Protein AF-A0A416JGV2-F1 (afdb_monomer)

Structure (mmCIF, N/CA/C/O backbone):
data_AF-A0A416JGV2-F1
#
_entry.id   AF-A0A416JGV2-F1
#
loop_
_atom_site.group_PDB
_atom_site.id
_atom_site.type_symbol
_atom_site.label_atom_id
_atom_site.label_alt_id
_atom_site.label_comp_id
_atom_site.label_asym_id
_atom_site.label_entity_id
_atom_site.label_seq_id
_atom_site.pdbx_PDB_ins_code
_atom_site.Cartn_x
_atom_site.Cartn_y
_atom_site.Cartn_z
_atom_site.occupancy
_atom_site.B_iso_or_equiv
_atom_site.auth_seq_id
_atom_site.auth_comp_id
_atom_site.auth_asym_id
_atom_site.auth_atom_id
_atom_site.pdbx_PDB_model_num
ATOM 1 N N . MET A 1 1 ? 29.038 27.651 60.040 1.00 35.31 1 MET A N 1
ATOM 2 C CA . MET A 1 1 ? 30.047 27.215 59.039 1.00 35.31 1 MET A CA 1
ATOM 3 C C . MET A 1 1 ? 29.760 25.744 58.723 1.00 35.31 1 MET A C 1
ATOM 5 O O . MET A 1 1 ? 29.481 25.027 59.668 1.00 35.31 1 MET A O 1
ATOM 9 N N . LYS A 1 2 ? 29.521 25.320 57.464 1.00 33.56 2 LYS A N 1
ATOM 10 C CA . LYS A 1 2 ? 30.526 24.796 56.487 1.00 33.56 2 LYS A CA 1
ATOM 11 C C . LYS A 1 2 ? 31.545 23.842 57.149 1.00 33.56 2 LYS A C 1
ATOM 13 O O . LYS A 1 2 ? 32.122 24.261 58.139 1.00 33.56 2 LYS A O 1
ATOM 18 N N . LYS A 1 3 ? 31.928 22.657 56.654 1.00 37.16 3 LYS A N 1
ATOM 19 C CA . LYS A 1 3 ? 31.609 21.757 55.504 1.00 37.16 3 LYS A CA 1
ATOM 20 C C . LYS A 1 3 ? 32.194 20.369 55.922 1.00 37.16 3 LYS A C 1
ATOM 22 O O . LYS 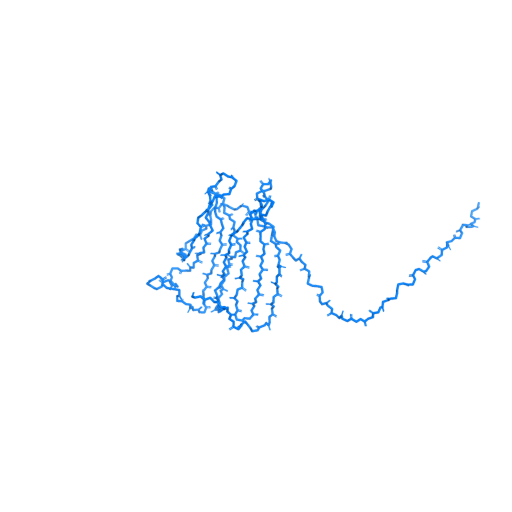A 1 3 ? 33.085 20.373 56.762 1.00 37.16 3 LYS A O 1
ATOM 27 N N . HIS A 1 4 ? 31.834 19.171 55.449 1.00 38.72 4 HIS A N 1
ATOM 28 C CA . HIS A 1 4 ? 31.020 18.642 54.335 1.00 38.72 4 HIS A CA 1
ATOM 29 C C . HIS A 1 4 ? 30.365 17.301 54.782 1.00 38.72 4 HIS A C 1
ATOM 31 O O . HIS A 1 4 ? 30.670 16.820 55.870 1.00 38.72 4 HIS A O 1
ATOM 37 N N . LEU A 1 5 ? 29.569 16.646 53.921 1.00 35.53 5 LEU A N 1
ATOM 38 C CA . LEU A 1 5 ? 29.352 15.186 53.950 1.00 35.53 5 LEU A CA 1
ATOM 39 C C . LEU A 1 5 ? 29.991 14.575 52.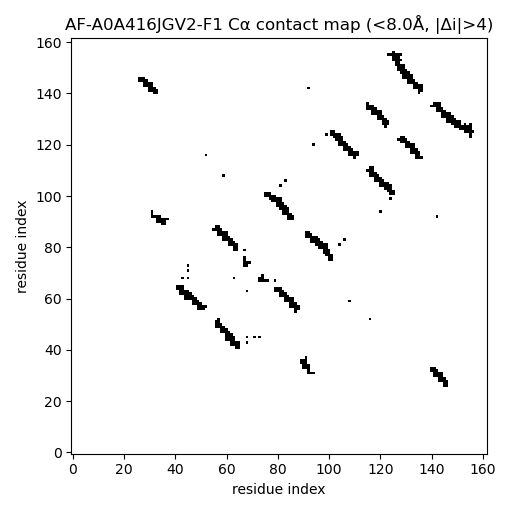688 1.00 35.53 5 LEU A C 1
ATOM 41 O O . LEU A 1 5 ? 29.921 15.194 51.622 1.00 35.53 5 LEU A O 1
ATOM 45 N N . MET A 1 6 ? 30.675 13.431 52.816 1.00 35.53 6 MET A N 1
ATOM 46 C CA . MET A 1 6 ? 31.436 12.824 51.715 1.00 35.53 6 MET A CA 1
ATOM 47 C C . MET A 1 6 ? 30.531 12.214 50.644 1.00 35.53 6 MET A C 1
ATOM 49 O O . MET A 1 6 ? 29.588 11.489 50.947 1.00 35.53 6 MET A O 1
ATOM 53 N N . ILE A 1 7 ? 30.889 12.461 49.384 1.00 41.84 7 ILE A N 1
ATOM 54 C CA . ILE A 1 7 ? 30.366 11.739 48.225 1.00 41.84 7 ILE A CA 1
ATOM 55 C C . ILE A 1 7 ? 31.034 10.360 48.199 1.00 41.84 7 ILE A C 1
ATOM 57 O O . ILE A 1 7 ? 32.260 10.274 48.132 1.00 41.84 7 ILE A O 1
ATOM 61 N N . VAL A 1 8 ? 30.237 9.293 48.224 1.00 41.09 8 VAL A N 1
ATOM 62 C CA . VAL A 1 8 ? 30.706 7.939 47.905 1.00 41.09 8 VAL A CA 1
ATOM 63 C C . VAL A 1 8 ? 30.550 7.739 46.400 1.00 41.09 8 VAL A C 1
ATOM 65 O O . VAL A 1 8 ? 29.432 7.673 45.895 1.00 41.09 8 VAL A O 1
ATOM 68 N N . LEU A 1 9 ? 31.672 7.664 45.680 1.00 35.50 9 LEU A N 1
ATOM 69 C CA . LEU A 1 9 ? 31.685 7.225 44.284 1.00 35.50 9 LEU A CA 1
ATOM 70 C C . LEU A 1 9 ? 31.340 5.731 44.238 1.00 35.50 9 LEU A C 1
ATOM 72 O O . LEU A 1 9 ? 32.137 4.906 44.684 1.00 35.50 9 LEU A O 1
ATOM 76 N N . LEU A 1 10 ? 30.194 5.378 43.656 1.00 35.56 10 LEU A N 1
ATOM 77 C CA . LEU A 1 10 ? 29.917 3.999 43.261 1.00 35.56 10 LEU A CA 1
ATOM 78 C C . LEU A 1 10 ? 30.403 3.798 41.820 1.00 35.56 10 LEU A C 1
ATOM 80 O O . LEU A 1 10 ? 29.700 4.103 40.859 1.00 35.56 10 LEU A O 1
ATOM 84 N N . ALA A 1 11 ? 31.638 3.324 41.669 1.00 41.84 11 ALA A N 1
ATOM 85 C CA . ALA A 1 11 ? 32.193 2.975 40.366 1.00 41.84 11 ALA A CA 1
ATOM 86 C C . ALA A 1 11 ? 31.621 1.626 39.895 1.00 41.84 11 ALA A C 1
ATOM 88 O O . ALA A 1 11 ? 32.220 0.574 40.110 1.00 41.84 11 ALA A O 1
ATOM 89 N N . ALA A 1 12 ? 30.451 1.657 39.253 1.00 44.69 12 ALA A N 1
ATOM 90 C CA . ALA A 1 12 ? 29.948 0.521 38.492 1.00 44.69 12 ALA A CA 1
ATOM 91 C C . ALA A 1 12 ? 30.764 0.398 37.194 1.00 44.69 12 ALA A C 1
ATOM 93 O O . ALA A 1 12 ? 30.549 1.132 36.231 1.00 44.69 12 ALA A O 1
ATOM 94 N N . SER A 1 13 ? 31.741 -0.508 37.186 1.00 45.69 13 SER A N 1
ATOM 95 C CA . SER A 1 13 ? 32.574 -0.799 36.019 1.00 45.69 13 SER A CA 1
ATOM 96 C C . SER A 1 13 ? 31.767 -1.539 34.949 1.00 45.69 13 SER A C 1
ATOM 98 O O . SER A 1 13 ? 31.757 -2.771 34.915 1.00 45.69 13 SER A O 1
ATOM 100 N N . LEU A 1 14 ? 31.088 -0.794 34.075 1.00 41.00 14 LEU A N 1
ATOM 101 C CA . LEU A 1 14 ? 30.461 -1.362 32.887 1.00 41.00 14 LEU A CA 1
ATOM 102 C C . LEU A 1 14 ? 31.552 -1.711 31.866 1.00 41.00 14 LEU A C 1
ATOM 104 O O . LEU A 1 14 ? 32.174 -0.834 31.265 1.00 41.00 14 LEU A O 1
ATOM 108 N N . VAL A 1 15 ? 31.813 -3.008 31.705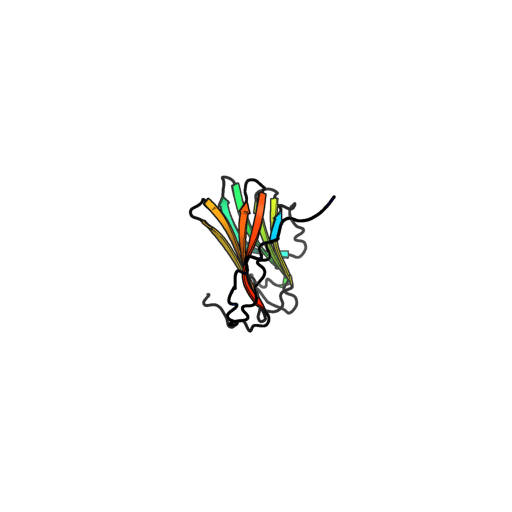 1.00 43.16 15 VAL A N 1
ATOM 109 C CA . VAL A 1 15 ? 32.779 -3.522 30.730 1.00 43.16 15 VAL A CA 1
ATOM 110 C C . VAL A 1 15 ? 32.164 -3.412 29.336 1.00 43.16 15 VAL A C 1
ATOM 112 O O . VAL A 1 15 ? 31.422 -4.289 28.905 1.00 43.16 15 VAL A O 1
ATOM 115 N N . PHE A 1 16 ? 32.490 -2.336 28.621 1.00 37.03 16 PHE A N 1
ATOM 116 C CA . PHE A 1 16 ? 32.225 -2.233 27.189 1.00 37.03 16 PHE A CA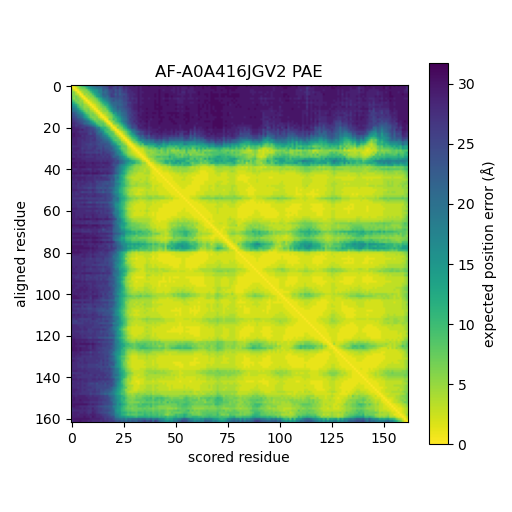 1
ATOM 117 C C . PHE A 1 16 ? 33.138 -3.204 26.433 1.00 37.03 16 PHE A C 1
ATOM 119 O O . PHE A 1 16 ? 34.279 -2.879 26.100 1.00 37.03 16 PHE A O 1
ATOM 126 N N . THR A 1 17 ? 32.642 -4.407 26.145 1.00 42.06 17 THR A N 1
ATOM 127 C CA . THR A 1 17 ? 33.252 -5.264 25.126 1.00 42.06 17 THR A CA 1
ATOM 128 C C . THR A 1 17 ? 32.908 -4.703 23.755 1.00 42.06 17 THR A C 1
ATOM 130 O O . THR A 1 17 ? 31.757 -4.748 23.327 1.00 42.06 17 THR A O 1
ATOM 133 N N . ILE A 1 18 ? 33.915 -4.162 23.074 1.00 51.31 18 ILE A N 1
ATOM 134 C CA . ILE A 1 18 ? 33.781 -3.617 21.724 1.00 51.31 18 ILE A CA 1
ATOM 135 C C . ILE A 1 18 ? 33.670 -4.784 20.736 1.00 51.31 18 ILE A C 1
ATOM 137 O O . ILE A 1 18 ? 34.670 -5.442 20.455 1.00 51.31 18 ILE A O 1
ATOM 141 N N . SER A 1 19 ? 32.477 -5.060 20.210 1.00 44.66 19 SER A N 1
ATOM 142 C CA . SER A 1 19 ? 32.321 -5.949 19.055 1.00 44.66 19 SER A CA 1
ATOM 143 C C . SER A 1 19 ? 31.004 -5.681 18.333 1.00 44.66 19 SER A C 1
ATOM 145 O O . SER A 1 19 ? 29.937 -5.839 18.917 1.00 44.66 19 SER A O 1
ATOM 147 N N . GLY A 1 20 ? 31.099 -5.286 17.062 1.00 32.59 20 GLY A N 1
ATOM 148 C CA . GLY A 1 20 ? 29.955 -4.976 16.207 1.00 32.59 20 GLY A CA 1
ATOM 149 C C . GLY A 1 20 ? 29.525 -3.510 16.261 1.00 32.59 20 GLY A C 1
ATOM 150 O O . GLY A 1 20 ? 28.745 -3.108 17.117 1.00 32.59 20 GLY A O 1
ATOM 151 N N . CYS A 1 21 ? 29.944 -2.727 15.262 1.00 37.12 21 CYS A N 1
ATOM 152 C CA . CYS A 1 21 ? 29.121 -1.609 14.805 1.00 37.12 21 CYS A CA 1
ATOM 153 C C . CYS A 1 21 ? 27.872 -2.192 14.137 1.00 37.12 21 CYS A C 1
ATOM 155 O O . CYS A 1 21 ? 27.832 -2.333 12.917 1.00 37.12 21 CYS A O 1
ATOM 157 N N . GLN A 1 22 ? 26.856 -2.537 14.927 1.00 42.34 22 GLN A N 1
ATOM 158 C CA . GLN A 1 22 ? 25.504 -2.500 14.393 1.00 42.34 22 GLN A CA 1
ATOM 159 C C . GLN A 1 22 ? 25.139 -1.026 14.261 1.00 42.34 22 GLN A C 1
ATOM 161 O O . GLN A 1 22 ? 25.150 -0.274 15.237 1.00 42.34 22 GLN A O 1
ATOM 166 N N . LYS A 1 23 ? 24.893 -0.612 13.019 1.00 40.91 23 LYS A N 1
ATOM 167 C CA . LYS A 1 23 ? 24.217 0.642 12.713 1.00 40.91 23 LYS A CA 1
ATOM 168 C C . LYS A 1 23 ? 22.885 0.556 13.465 1.00 40.91 23 LYS A C 1
ATOM 170 O O . LYS A 1 23 ? 22.105 -0.349 13.184 1.00 40.91 23 LYS A O 1
ATOM 175 N N . GLN A 1 24 ? 22.670 1.401 14.474 1.00 37.84 24 GLN A N 1
ATOM 176 C CA . GLN A 1 24 ? 21.318 1.582 14.992 1.00 37.84 24 GLN A CA 1
ATOM 177 C C . GLN A 1 24 ? 20.554 2.256 13.861 1.00 37.84 24 GLN A C 1
ATOM 179 O O . GLN A 1 24 ? 20.752 3.440 13.595 1.00 37.84 24 GLN A O 1
ATOM 184 N N . GLU A 1 25 ? 19.777 1.461 13.137 1.00 45.53 25 GLU A N 1
ATOM 185 C CA . GLU A 1 25 ? 18.714 1.979 12.295 1.00 45.53 25 GLU A CA 1
ATOM 186 C C . GLU A 1 25 ? 17.725 2.628 13.260 1.00 45.53 25 GLU A C 1
ATOM 188 O O . GLU A 1 25 ? 17.159 1.973 14.137 1.00 45.53 25 GLU A O 1
ATOM 193 N N . THR A 1 26 ? 17.660 3.958 13.203 1.00 42.31 26 THR A N 1
ATOM 194 C CA . THR A 1 26 ? 16.641 4.714 13.918 1.00 42.31 26 THR A CA 1
ATOM 195 C C . THR A 1 26 ? 15.310 4.283 13.333 1.00 42.31 26 THR A C 1
ATOM 197 O O . THR A 1 26 ? 15.095 4.435 12.134 1.00 42.31 26 THR A O 1
ATOM 200 N N . GLU A 1 27 ? 14.447 3.731 14.174 1.00 54.00 27 GLU A N 1
ATOM 201 C CA . GLU A 1 27 ? 13.077 3.373 13.828 1.00 54.00 27 GLU A CA 1
ATOM 202 C C . GLU A 1 27 ? 12.296 4.683 13.602 1.00 54.00 27 GLU A C 1
ATOM 204 O O . GLU A 1 27 ? 11.752 5.282 14.533 1.00 54.00 27 GLU A O 1
ATOM 209 N N . GLU A 1 28 ? 12.364 5.213 12.376 1.00 58.50 28 GLU A N 1
ATOM 210 C CA . GLU A 1 28 ? 11.642 6.420 11.981 1.00 58.50 28 GLU A CA 1
ATOM 211 C C . GLU A 1 28 ? 10.157 6.079 11.868 1.00 58.50 28 GLU A C 1
ATOM 213 O O . GLU A 1 28 ? 9.726 5.370 10.961 1.00 58.50 28 GLU A O 1
ATOM 218 N N . THR A 1 29 ? 9.382 6.572 12.832 1.00 69.44 29 THR A N 1
ATOM 219 C CA . THR A 1 29 ? 7.929 6.407 12.865 1.00 69.44 29 THR A CA 1
ATOM 220 C C . THR A 1 29 ? 7.256 7.551 12.112 1.00 69.44 29 THR A C 1
ATOM 222 O O . THR A 1 29 ? 7.497 8.726 12.398 1.00 69.44 29 THR A O 1
ATOM 225 N N . VAL A 1 30 ? 6.411 7.209 11.138 1.00 82.50 30 VAL A N 1
ATOM 226 C CA . VAL A 1 30 ? 5.718 8.169 10.262 1.00 82.50 30 VAL A CA 1
ATOM 227 C C . VAL A 1 30 ? 4.219 8.108 10.534 1.00 82.50 30 VAL A C 1
ATOM 229 O O . VAL A 1 30 ? 3.588 7.086 10.288 1.00 82.50 30 VAL A O 1
ATOM 232 N N . GLY A 1 31 ? 3.640 9.199 11.033 1.00 82.50 31 GLY A N 1
ATOM 233 C CA . GLY A 1 31 ? 2.189 9.325 11.184 1.00 82.50 31 GLY A CA 1
ATOM 234 C C . GLY A 1 31 ? 1.542 9.839 9.899 1.00 82.50 31 GLY A C 1
ATOM 235 O O . GLY A 1 31 ? 1.884 10.933 9.452 1.00 82.50 31 GLY A O 1
ATOM 236 N N . ILE A 1 32 ? 0.597 9.085 9.336 1.00 89.69 32 ILE A N 1
ATOM 237 C CA . ILE A 1 32 ? -0.262 9.513 8.223 1.00 89.69 32 ILE A CA 1
ATOM 238 C C . ILE A 1 32 ? -1.643 9.831 8.793 1.00 89.69 32 ILE A C 1
ATOM 240 O O . ILE A 1 32 ? -2.272 8.988 9.436 1.00 89.69 32 ILE A O 1
ATOM 244 N N . MET A 1 33 ? -2.113 11.052 8.559 1.00 86.44 33 MET A N 1
ATOM 245 C CA . MET A 1 33 ? -3.454 11.490 8.947 1.00 86.44 33 MET A CA 1
ATOM 246 C C . MET A 1 33 ? -4.432 11.339 7.781 1.00 86.44 33 MET A C 1
ATOM 248 O O . MET A 1 33 ? -4.016 11.265 6.628 1.00 86.44 33 MET A O 1
ATOM 252 N N . ALA A 1 34 ? -5.729 11.327 8.089 1.00 87.81 34 ALA A N 1
ATOM 253 C CA . ALA A 1 34 ? -6.763 11.459 7.073 1.00 87.81 34 ALA A CA 1
ATOM 254 C C . ALA A 1 34 ? -6.671 12.833 6.388 1.00 87.81 34 ALA A C 1
ATOM 256 O O . ALA A 1 34 ? -6.774 13.874 7.044 1.00 87.81 34 ALA A O 1
ATOM 257 N N . GLU A 1 35 ? -6.539 12.829 5.069 1.00 85.75 35 GLU A N 1
ATOM 258 C CA . GLU A 1 35 ? -6.656 14.004 4.214 1.00 85.75 35 GLU A CA 1
ATOM 259 C C . GLU A 1 35 ? -7.968 13.963 3.422 1.00 85.75 35 GLU A C 1
ATOM 261 O O . GLU A 1 35 ? -8.595 12.916 3.244 1.00 85.75 35 GLU A O 1
ATOM 266 N N . THR A 1 36 ? -8.417 15.125 2.944 1.00 78.12 36 THR A N 1
ATOM 267 C CA . THR A 1 36 ? -9.555 15.175 2.017 1.00 78.12 36 THR A CA 1
ATOM 268 C C . THR A 1 36 ? -9.104 14.654 0.656 1.00 78.12 36 THR A C 1
ATOM 270 O O . THR A 1 36 ? -8.024 15.016 0.204 1.00 78.12 36 THR A O 1
ATOM 273 N N . LYS A 1 37 ? -9.942 13.835 0.008 1.00 75.69 37 LYS A N 1
ATOM 274 C CA . LYS A 1 37 ? -9.683 13.166 -1.280 1.00 75.69 37 LYS A CA 1
ATOM 275 C C . LYS A 1 37 ? -8.726 13.908 -2.234 1.00 75.69 37 LYS A C 1
ATOM 277 O O . LYS A 1 37 ? -9.031 15.008 -2.696 1.00 75.69 37 LYS A O 1
ATOM 282 N N . GLU A 1 38 ? -7.640 13.218 -2.580 1.00 78.31 38 GLU A N 1
ATOM 283 C CA . GLU A 1 38 ? -6.532 13.723 -3.395 1.00 78.31 38 GLU A CA 1
ATOM 284 C C . GLU A 1 38 ? -6.898 14.173 -4.818 1.00 78.31 38 GLU A C 1
ATOM 286 O O . GLU A 1 38 ? -7.876 13.707 -5.420 1.00 78.31 38 GLU A O 1
ATOM 291 N N . ASN A 1 39 ? -6.062 15.051 -5.387 1.00 83.38 39 ASN A N 1
ATOM 292 C CA . ASN A 1 39 ? -6.186 15.474 -6.781 1.00 83.38 39 ASN A CA 1
ATOM 293 C C . ASN A 1 39 ? -5.503 14.483 -7.735 1.00 83.38 39 ASN A C 1
ATOM 295 O O . ASN A 1 39 ? -4.314 14.576 -8.023 1.00 83.38 39 ASN A O 1
ATOM 299 N N . LEU A 1 40 ? -6.304 13.583 -8.297 1.00 91.38 40 LEU A N 1
ATOM 300 C CA . LEU A 1 40 ? -5.874 12.527 -9.217 1.00 91.38 40 LEU A CA 1
ATOM 301 C C . LEU A 1 40 ? -5.868 12.970 -10.702 1.00 91.38 40 LEU A C 1
ATOM 303 O O . LEU A 1 40 ? -6.088 12.158 -11.599 1.00 91.38 40 LEU A O 1
ATOM 307 N N . GLU A 1 41 ? -5.670 14.260 -10.995 1.00 91.75 41 GLU A N 1
ATOM 308 C CA . GLU A 1 41 ? -5.614 14.768 -12.376 1.00 91.75 41 GLU A CA 1
ATOM 309 C C . GLU A 1 41 ? -4.396 14.196 -13.133 1.00 91.75 41 GLU A C 1
ATOM 311 O O . GLU A 1 41 ? -3.252 14.381 -12.724 1.00 91.75 41 GLU A O 1
ATOM 316 N N . GLY A 1 42 ? -4.641 13.498 -14.249 1.00 92.00 42 GLY A N 1
ATOM 317 C CA . GLY A 1 42 ? -3.604 12.801 -15.026 1.00 92.00 42 GLY A CA 1
ATOM 318 C C . GLY A 1 42 ? -3.208 11.419 -14.485 1.00 92.00 42 GLY A C 1
ATOM 319 O O . GLY A 1 42 ? -2.282 10.802 -15.017 1.00 92.00 42 GLY A O 1
ATOM 320 N N . MET A 1 43 ? -3.910 10.919 -13.462 1.00 94.62 43 MET A N 1
ATOM 321 C CA . MET A 1 43 ? -3.720 9.590 -12.878 1.00 94.62 43 MET A CA 1
ATOM 322 C C . MET A 1 43 ? -4.829 8.615 -13.293 1.00 94.62 43 MET A C 1
ATOM 324 O O . MET A 1 43 ? -6.016 8.932 -13.238 1.00 94.62 43 MET A O 1
ATOM 328 N N . ALA A 1 44 ? -4.443 7.381 -13.608 1.00 94.75 44 ALA A N 1
ATOM 329 C CA . ALA A 1 44 ? -5.332 6.246 -13.805 1.00 94.75 44 ALA A CA 1
ATOM 330 C C . ALA A 1 44 ? -5.204 5.241 -12.651 1.00 94.75 44 ALA A C 1
ATOM 332 O O . ALA A 1 44 ? -4.110 4.978 -12.147 1.00 94.75 44 ALA A O 1
ATOM 333 N N . LEU A 1 45 ? -6.329 4.644 -12.246 1.00 95.44 45 LEU A N 1
ATOM 334 C CA . LEU A 1 45 ? -6.334 3.546 -11.281 1.00 95.44 45 LEU A CA 1
ATOM 335 C C . LEU A 1 45 ? -5.712 2.302 -11.933 1.00 95.44 45 LEU A C 1
ATOM 337 O O . LEU A 1 45 ? -6.258 1.778 -12.903 1.00 95.44 45 LEU A O 1
ATOM 341 N N . TYR A 1 46 ? -4.588 1.835 -11.393 1.00 94.62 46 TYR A N 1
ATOM 342 C CA . TYR A 1 46 ? -3.888 0.639 -11.863 1.00 94.62 46 TYR A CA 1
ATOM 343 C C . TYR A 1 46 ? -4.421 -0.627 -11.186 1.00 94.62 46 TYR A C 1
ATOM 345 O O . TYR A 1 46 ? -4.716 -1.620 -11.849 1.00 94.62 46 TYR A O 1
ATOM 353 N N . SER A 1 47 ? -4.577 -0.588 -9.863 1.00 95.00 47 SER A N 1
ATOM 354 C CA . SER A 1 47 ? -5.078 -1.713 -9.074 1.00 95.00 47 SER A CA 1
ATOM 355 C C . SER A 1 47 ? -5.804 -1.231 -7.822 1.00 95.00 47 SER A C 1
ATOM 357 O O . SER A 1 47 ? -5.498 -0.167 -7.279 1.00 95.00 47 SER A O 1
ATOM 359 N N . SER A 1 48 ? -6.770 -2.016 -7.345 1.00 97.31 48 SER A N 1
ATOM 360 C CA . SER A 1 48 ? -7.390 -1.783 -6.044 1.00 97.31 48 SER A CA 1
ATOM 361 C C . SER A 1 48 ? -7.852 -3.065 -5.353 1.00 97.31 48 SER A C 1
ATOM 363 O O . SER A 1 48 ? -7.987 -4.125 -5.970 1.00 97.31 48 SER A O 1
ATOM 365 N N . CYS A 1 49 ? -8.071 -2.958 -4.044 1.00 97.56 49 CYS A N 1
ATOM 366 C CA . CYS A 1 49 ? -8.605 -3.999 -3.181 1.00 97.56 49 CYS A CA 1
ATOM 367 C C . CYS A 1 49 ? -9.649 -3.380 -2.242 1.00 97.56 49 CYS A C 1
ATOM 369 O O . CYS A 1 49 ? -9.305 -2.575 -1.374 1.00 97.56 49 CYS A O 1
ATOM 371 N N . SER A 1 50 ? -10.922 -3.744 -2.417 1.00 98.25 50 SER A N 1
ATOM 372 C CA . SER A 1 50 ? -12.017 -3.323 -1.533 1.00 98.25 50 SER A CA 1
ATOM 373 C C . SER A 1 50 ? -12.188 -4.301 -0.369 1.00 98.25 50 SER A C 1
ATOM 375 O O . SER A 1 50 ? -12.184 -5.517 -0.570 1.00 98.25 50 SER A O 1
ATOM 377 N N . PHE A 1 51 ? -12.388 -3.784 0.841 1.00 98.12 51 PHE A N 1
ATOM 378 C CA . PHE A 1 51 ? -12.572 -4.581 2.055 1.00 98.12 51 PHE A CA 1
ATOM 379 C C . PHE A 1 51 ? -13.453 -3.850 3.084 1.00 98.12 51 PHE A C 1
ATOM 381 O O . PHE A 1 51 ? -13.893 -2.724 2.862 1.00 98.12 51 PHE A O 1
ATOM 388 N N . VAL A 1 52 ? -13.752 -4.514 4.204 1.00 97.88 52 VAL A N 1
ATOM 389 C CA . VAL A 1 52 ? -14.532 -3.949 5.317 1.00 97.88 52 VAL A CA 1
ATOM 390 C C . VAL A 1 52 ? -13.720 -4.067 6.600 1.00 97.88 52 VAL A C 1
ATOM 392 O O . VAL A 1 52 ? -13.193 -5.140 6.896 1.00 97.88 52 VAL A O 1
ATOM 395 N N . TYR A 1 53 ? -13.641 -2.977 7.360 1.00 97.94 53 TYR A N 1
ATOM 396 C CA . TYR A 1 53 ? -12.958 -2.904 8.651 1.00 97.94 53 TYR A CA 1
ATOM 397 C C . TYR A 1 53 ? -13.727 -1.951 9.578 1.00 97.94 53 TYR A C 1
ATOM 399 O O . TYR A 1 53 ? -14.141 -0.880 9.137 1.00 97.94 53 TYR A O 1
ATOM 407 N N . GLU A 1 54 ? -13.953 -2.359 10.835 1.00 94.88 54 GLU A N 1
ATOM 408 C CA . GLU A 1 54 ? -14.746 -1.613 11.838 1.00 94.88 54 GLU A CA 1
ATOM 409 C C . GLU A 1 54 ? -16.074 -1.051 11.273 1.00 94.88 54 GLU A C 1
ATOM 411 O O . GLU A 1 54 ? -16.349 0.147 11.315 1.00 94.88 54 GLU A O 1
ATOM 416 N N . ASP A 1 55 ? -16.883 -1.939 10.677 1.00 94.56 55 ASP A N 1
ATOM 417 C CA . ASP A 1 55 ? -18.175 -1.645 10.025 1.00 94.56 55 ASP A CA 1
ATOM 418 C C . ASP A 1 55 ? -18.138 -0.580 8.900 1.00 94.56 55 ASP A C 1
ATOM 420 O O . ASP A 1 55 ? -19.185 -0.170 8.395 1.00 94.56 55 ASP A O 1
ATOM 424 N N . SER A 1 56 ? -16.944 -0.170 8.460 1.00 96.19 56 SER A N 1
ATOM 425 C CA . SER A 1 56 ? -16.720 0.807 7.389 1.00 96.19 56 SER A CA 1
ATOM 426 C C . SER A 1 56 ? -16.231 0.121 6.110 1.00 96.19 56 SER A C 1
ATOM 428 O O . SER A 1 56 ? -15.484 -0.859 6.166 1.00 96.19 56 SER A O 1
ATOM 430 N N . GLU A 1 57 ? -16.646 0.631 4.949 1.00 98.19 57 GLU A N 1
ATOM 431 C CA . GLU A 1 57 ? -16.119 0.208 3.646 1.00 98.19 57 GLU A CA 1
ATOM 432 C C . GLU A 1 57 ? -14.804 0.937 3.351 1.00 98.19 57 GLU A C 1
ATOM 434 O O . GLU A 1 57 ? -14.724 2.159 3.483 1.00 98.19 57 GLU A O 1
ATOM 439 N N . TRP A 1 58 ? -13.797 0.182 2.914 1.00 98.38 58 TRP A N 1
ATOM 440 C CA . TRP A 1 58 ? -12.473 0.686 2.565 1.00 98.38 58 TRP A CA 1
ATOM 441 C C . TRP A 1 58 ? -12.062 0.222 1.168 1.00 98.38 58 TRP A C 1
ATOM 443 O O . TRP A 1 58 ? -12.437 -0.863 0.715 1.00 98.38 58 TRP A O 1
ATOM 453 N N . GLU A 1 59 ? -11.218 1.009 0.506 1.00 98.44 59 GLU A N 1
ATOM 454 C CA . GLU A 1 59 ? -10.520 0.588 -0.707 1.00 98.44 59 GLU A CA 1
ATOM 455 C C . GLU A 1 59 ? -9.046 1.007 -0.648 1.00 98.44 59 GLU A C 1
ATOM 457 O O . GLU A 1 59 ? -8.734 2.192 -0.541 1.00 98.44 59 GLU A O 1
ATOM 462 N N . LEU A 1 60 ? -8.137 0.033 -0.730 1.00 98.56 60 LEU A N 1
ATOM 463 C CA . LEU A 1 60 ? -6.712 0.268 -0.969 1.00 98.56 60 LEU A CA 1
ATOM 464 C C . LEU A 1 60 ? -6.507 0.393 -2.482 1.00 98.56 60 LEU A C 1
ATOM 466 O O . LEU A 1 60 ? -6.894 -0.505 -3.226 1.00 98.56 60 LEU A O 1
ATOM 470 N N . GLN A 1 61 ? -5.924 1.497 -2.937 1.00 98.06 61 GLN A N 1
ATOM 471 C CA . GLN A 1 61 ? -5.807 1.877 -4.344 1.00 98.06 61 GLN A CA 1
ATOM 472 C C . GLN A 1 61 ? -4.348 2.179 -4.707 1.00 98.06 61 GLN A C 1
ATOM 474 O O . GLN A 1 61 ? -3.637 2.838 -3.949 1.00 98.06 61 GLN A O 1
ATOM 479 N N . THR A 1 62 ? -3.924 1.752 -5.897 1.00 97.00 62 THR A N 1
ATOM 480 C CA . THR A 1 62 ? -2.685 2.199 -6.547 1.00 97.00 62 THR A CA 1
ATOM 481 C C . THR A 1 62 ? -3.030 2.910 -7.847 1.00 97.00 62 THR A C 1
ATOM 483 O O . THR A 1 62 ? -3.682 2.341 -8.726 1.00 97.00 62 THR A O 1
ATOM 486 N N . PHE A 1 63 ? -2.557 4.141 -7.981 1.00 96.19 63 PHE A N 1
ATOM 487 C CA . PHE A 1 63 ? -2.624 4.942 -9.192 1.00 96.19 63 PHE A CA 1
ATOM 488 C C . PHE A 1 63 ? -1.254 5.030 -9.851 1.00 96.19 63 PHE A C 1
ATOM 490 O O . PHE A 1 63 ? -0.218 5.023 -9.184 1.00 96.19 63 PHE A O 1
ATOM 497 N N . VAL A 1 64 ? -1.283 5.151 -11.171 1.00 95.06 64 VAL A N 1
ATOM 498 C CA . VAL A 1 64 ? -0.139 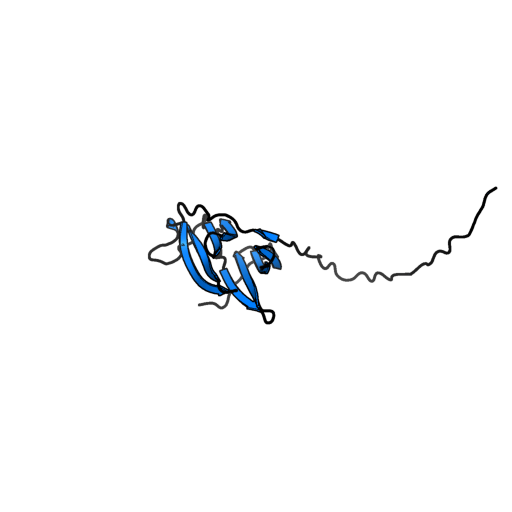5.492 -12.018 1.00 95.06 64 VAL A CA 1
ATOM 499 C C . VAL A 1 64 ? -0.574 6.568 -13.005 1.00 95.06 64 VAL A C 1
ATOM 501 O O . VAL A 1 64 ? -1.774 6.795 -13.165 1.00 95.06 64 VAL A O 1
ATOM 504 N N . ARG A 1 65 ? 0.348 7.227 -13.710 1.00 92.88 65 ARG A N 1
ATOM 505 C CA . ARG A 1 65 ? -0.067 8.175 -14.758 1.00 92.88 65 ARG A CA 1
ATOM 506 C C . ARG A 1 65 ? -0.861 7.481 -15.866 1.00 92.88 65 ARG A C 1
ATOM 508 O O . ARG A 1 65 ? -0.557 6.347 -16.232 1.00 92.88 65 ARG A O 1
ATOM 515 N N . GLU A 1 66 ? -1.821 8.189 -16.457 1.00 92.31 66 GLU A N 1
ATOM 516 C CA . GLU A 1 66 ? -2.645 7.671 -17.564 1.00 92.31 66 GLU A CA 1
ATOM 517 C C . GLU A 1 66 ? -1.817 7.117 -18.739 1.00 92.31 66 GLU A C 1
ATOM 519 O O . GLU A 1 66 ? -2.198 6.117 -19.344 1.00 92.31 66 GLU A O 1
ATOM 524 N N . ASP A 1 67 ? -0.671 7.731 -19.051 1.00 89.75 67 ASP A N 1
ATOM 525 C CA . ASP A 1 67 ? 0.199 7.339 -20.167 1.00 89.75 67 ASP A CA 1
ATOM 526 C C . ASP A 1 67 ? 1.054 6.087 -19.901 1.00 89.75 67 ASP A C 1
ATOM 528 O O . ASP A 1 67 ? 1.623 5.530 -20.840 1.00 89.75 67 ASP A O 1
ATOM 532 N N . MET A 1 68 ? 1.098 5.605 -18.654 1.00 91.00 68 MET A N 1
ATOM 533 C CA . MET A 1 68 ? 1.760 4.351 -18.281 1.00 91.00 68 MET A CA 1
ATOM 534 C C . MET A 1 68 ? 0.874 3.116 -18.479 1.00 91.00 68 MET A C 1
ATOM 536 O O . MET A 1 68 ? 1.388 2.001 -18.429 1.00 91.00 68 MET A O 1
ATOM 540 N N . LEU A 1 69 ? -0.441 3.266 -18.677 1.00 90.56 69 LEU A N 1
ATOM 541 C CA . LEU A 1 69 ? -1.346 2.132 -18.893 1.00 90.56 69 LEU A CA 1
ATOM 542 C C . LEU A 1 69 ? -1.631 1.947 -20.384 1.00 90.56 69 LEU A C 1
ATOM 544 O O . LEU A 1 69 ? -2.476 2.625 -20.970 1.00 90.56 69 LEU A O 1
ATOM 548 N N . ILE A 1 70 ? -0.950 0.978 -20.996 1.00 87.12 70 ILE A N 1
ATOM 549 C CA . ILE A 1 70 ? -1.127 0.621 -22.407 1.00 87.12 70 ILE A CA 1
ATOM 550 C C . ILE A 1 70 ? -1.891 -0.700 -22.467 1.00 87.12 70 ILE A C 1
ATOM 552 O O . ILE A 1 70 ? -1.419 -1.718 -21.975 1.00 87.12 70 ILE A O 1
ATOM 556 N N . ASP A 1 71 ? -3.102 -0.673 -23.029 1.00 87.88 71 ASP A N 1
ATOM 557 C CA . ASP A 1 71 ? -4.025 -1.821 -23.099 1.00 87.88 71 ASP A CA 1
ATOM 558 C C . ASP A 1 71 ? -4.318 -2.502 -21.736 1.00 87.88 71 ASP A C 1
ATOM 560 O O . ASP A 1 71 ? -4.763 -3.648 -21.677 1.00 87.88 71 ASP A O 1
ATOM 564 N N . GLY A 1 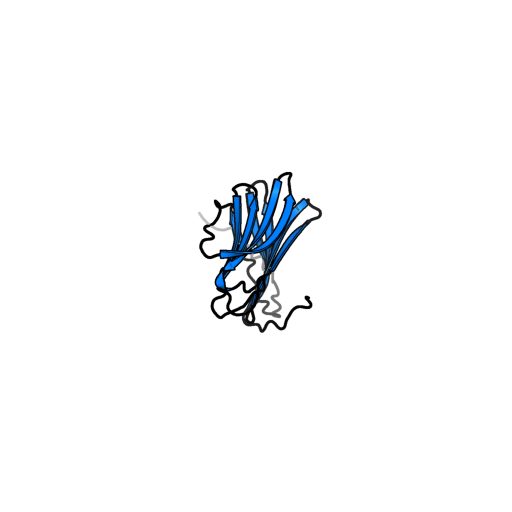72 ? -4.125 -1.770 -20.630 1.00 81.31 72 GLY A N 1
ATOM 565 C CA . GLY A 1 72 ? -4.284 -2.257 -19.253 1.00 81.31 72 GLY A CA 1
ATOM 566 C C . GLY A 1 72 ? -3.021 -2.874 -18.638 1.00 81.31 72 GLY A C 1
ATOM 567 O O . GLY A 1 72 ? -3.050 -3.257 -17.472 1.00 81.31 72 GLY A O 1
ATOM 568 N N . GLU A 1 73 ? -1.914 -2.944 -19.381 1.00 86.31 73 GLU A N 1
ATOM 569 C CA . GLU A 1 73 ? -0.602 -3.350 -18.874 1.00 86.31 73 GLU A CA 1
ATOM 570 C C . GLU A 1 73 ? 0.244 -2.124 -18.489 1.00 86.31 73 GLU A C 1
ATOM 572 O O . GLU A 1 73 ? 0.161 -1.061 -19.110 1.00 86.31 73 GLU A O 1
ATOM 577 N N . LEU A 1 74 ? 1.074 -2.277 -17.451 1.00 88.31 74 LEU A N 1
ATOM 578 C CA . LEU A 1 74 ? 1.942 -1.216 -16.942 1.00 88.31 74 LEU A CA 1
ATOM 579 C C . LEU A 1 74 ? 3.211 -1.082 -17.802 1.00 88.31 74 LEU A C 1
ATOM 581 O O . LEU A 1 74 ? 4.159 -1.861 -17.678 1.00 88.31 74 LEU A O 1
ATOM 585 N N . ALA A 1 75 ? 3.242 -0.063 -18.655 1.00 89.31 75 ALA A N 1
ATOM 586 C CA . ALA A 1 75 ? 4.389 0.324 -19.461 1.00 89.31 75 ALA A CA 1
ATOM 587 C C . ALA A 1 75 ? 5.294 1.292 -18.675 1.00 89.31 75 ALA A C 1
ATOM 589 O O . ALA A 1 75 ? 5.039 2.491 -18.594 1.00 89.31 75 ALA A O 1
ATOM 590 N N . MET A 1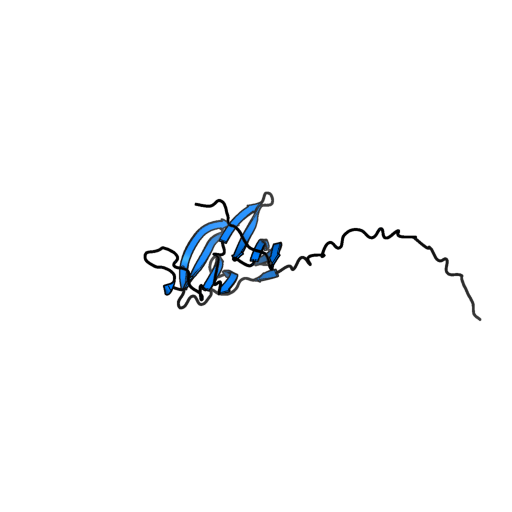 76 ? 6.365 0.757 -18.087 1.00 84.50 76 MET A N 1
ATOM 591 C CA . MET A 1 76 ? 7.341 1.538 -17.317 1.00 84.50 76 MET A CA 1
ATOM 592 C C . MET A 1 76 ? 8.237 2.415 -18.205 1.00 84.50 76 MET A C 1
ATOM 594 O O . MET A 1 76 ? 8.792 1.936 -19.197 1.00 84.50 76 MET A O 1
ATOM 598 N N . ASP A 1 77 ? 8.458 3.662 -17.782 1.00 82.31 77 ASP A N 1
ATOM 599 C CA . ASP A 1 77 ? 9.452 4.586 -18.341 1.00 82.31 77 ASP A CA 1
ATOM 600 C C . ASP A 1 77 ? 10.251 5.317 -17.235 1.00 82.31 77 ASP A C 1
ATOM 602 O O . ASP A 1 77 ? 10.040 5.094 -16.040 1.00 82.31 77 ASP A O 1
ATOM 606 N N . ASP A 1 78 ? 11.170 6.211 -17.624 1.00 80.19 78 ASP A N 1
ATOM 607 C CA . ASP A 1 78 ? 12.038 6.986 -16.713 1.00 80.19 78 ASP A CA 1
ATOM 608 C C . ASP A 1 78 ? 11.285 7.952 -15.767 1.00 80.19 78 ASP A C 1
ATOM 610 O O . ASP A 1 78 ? 11.914 8.677 -14.988 1.00 80.19 78 ASP A O 1
ATOM 614 N N . SER A 1 79 ? 9.958 8.014 -15.850 1.00 78.44 79 SER A N 1
ATOM 615 C CA . SER A 1 79 ? 9.103 9.013 -15.214 1.00 78.44 79 SER A CA 1
ATOM 616 C C . SER A 1 79 ? 7.870 8.416 -14.523 1.00 78.44 79 SER A C 1
ATOM 618 O O . SER A 1 79 ? 6.918 9.142 -14.229 1.00 78.44 79 SER A O 1
ATOM 620 N N . GLY A 1 80 ? 7.904 7.113 -14.222 1.00 84.00 80 GLY A N 1
ATOM 621 C CA . GLY A 1 80 ? 6.788 6.387 -13.627 1.00 84.00 80 GLY A CA 1
ATOM 622 C C . GLY A 1 80 ? 6.349 6.935 -12.268 1.00 84.00 80 GLY A C 1
ATOM 623 O O . GLY A 1 80 ? 7.008 6.709 -11.261 1.00 84.00 80 GLY A O 1
ATOM 624 N N . HIS A 1 81 ? 5.244 7.675 -12.221 1.00 93.38 81 HIS A N 1
ATOM 625 C CA . HIS A 1 81 ? 4.708 8.250 -10.984 1.00 93.38 81 HIS A CA 1
ATOM 626 C C . HIS A 1 81 ? 3.658 7.304 -10.408 1.00 93.38 81 HIS A C 1
ATOM 628 O O . HIS A 1 81 ? 2.711 6.952 -11.107 1.00 93.38 81 HIS A O 1
ATOM 634 N N . PHE A 1 82 ? 3.855 6.892 -9.157 1.00 95.06 82 PHE A N 1
ATOM 635 C CA . PHE A 1 82 ? 2.951 6.030 -8.403 1.00 95.06 82 PHE A CA 1
ATOM 636 C C . PHE A 1 82 ? 2.367 6.789 -7.217 1.00 95.06 82 PHE A C 1
ATOM 638 O O . PHE A 1 82 ? 3.112 7.453 -6.495 1.00 95.06 82 PHE A O 1
ATOM 645 N N . LEU A 1 83 ? 1.069 6.605 -6.980 1.00 96.69 83 LEU A N 1
ATOM 646 C CA . LEU A 1 83 ? 0.393 7.014 -5.751 1.00 96.69 83 LEU A CA 1
ATOM 647 C C . LEU A 1 83 ? -0.317 5.799 -5.145 1.00 96.69 83 LEU A C 1
ATOM 649 O O . LEU A 1 83 ? -1.086 5.127 -5.829 1.00 96.69 83 LEU A O 1
ATOM 653 N N . ILE A 1 84 ? -0.071 5.510 -3.868 1.00 97.88 84 ILE A N 1
ATOM 654 C CA . ILE A 1 84 ? -0.750 4.453 -3.110 1.00 97.88 84 ILE A CA 1
ATOM 655 C C . ILE A 1 84 ? -1.494 5.093 -1.946 1.00 97.88 84 ILE A C 1
ATOM 657 O O . ILE A 1 84 ? -0.881 5.738 -1.093 1.00 97.88 84 ILE A O 1
ATOM 661 N N . GLN A 1 85 ? -2.807 4.873 -1.892 1.00 97.88 85 GLN A N 1
ATOM 662 C CA . GLN A 1 85 ? -3.672 5.397 -0.838 1.00 97.88 85 GLN A CA 1
ATOM 663 C C . GLN A 1 85 ? -4.708 4.370 -0.377 1.00 97.88 85 GLN A C 1
ATOM 665 O O . GLN A 1 85 ? -5.119 3.509 -1.153 1.00 97.88 85 GLN A O 1
ATOM 670 N N . ALA A 1 86 ? -5.188 4.498 0.857 1.00 98.00 86 ALA A N 1
ATOM 671 C CA . ALA A 1 86 ? -6.432 3.869 1.295 1.00 98.00 86 ALA A CA 1
ATOM 672 C C . ALA A 1 86 ? -7.510 4.936 1.470 1.00 98.00 86 ALA A C 1
ATOM 674 O O . ALA A 1 86 ? -7.239 6.000 2.021 1.00 98.00 86 ALA A O 1
ATOM 675 N N . ILE A 1 87 ? -8.729 4.641 1.023 1.00 96.94 87 ILE A N 1
ATOM 676 C CA . ILE A 1 87 ? -9.887 5.525 1.178 1.00 96.94 87 ILE A CA 1
ATOM 677 C C . ILE A 1 87 ? -10.966 4.870 2.040 1.00 96.94 87 ILE A C 1
ATOM 679 O O . ILE A 1 87 ? -11.189 3.663 1.944 1.00 96.94 87 ILE A O 1
ATOM 683 N N . SER A 1 88 ? -11.658 5.678 2.845 1.00 96.06 88 SER A N 1
ATOM 684 C CA . SER A 1 88 ? -12.842 5.279 3.614 1.00 96.06 88 SER A CA 1
ATOM 685 C C . SER A 1 88 ? -13.828 6.446 3.690 1.00 96.06 88 SER A C 1
ATOM 687 O O . SER A 1 88 ? -13.622 7.424 4.410 1.00 96.06 88 SER A O 1
ATOM 689 N N . GLY A 1 89 ? -14.915 6.366 2.920 1.00 93.06 89 GLY A N 1
ATOM 690 C CA . GLY A 1 89 ? -15.874 7.465 2.782 1.00 93.06 89 GLY A CA 1
ATOM 691 C C . GLY A 1 89 ? -15.259 8.702 2.111 1.00 93.06 89 GLY A C 1
ATOM 692 O O . GLY A 1 89 ? -15.014 8.693 0.905 1.00 93.06 89 GLY A O 1
ATOM 693 N N . GLU A 1 90 ? -15.053 9.771 2.886 1.00 91.88 90 GLU A N 1
ATOM 694 C CA . GLU A 1 90 ? -14.398 11.017 2.441 1.00 91.88 90 GLU A CA 1
ATOM 695 C C . GLU A 1 90 ? -12.920 11.112 2.875 1.00 91.88 90 GLU A C 1
ATOM 697 O O . GLU A 1 90 ? -12.188 11.943 2.331 1.00 91.88 90 GLU A O 1
ATOM 702 N N . ASP A 1 91 ? -12.485 10.255 3.811 1.00 94.38 91 ASP A N 1
ATOM 703 C CA . ASP A 1 91 ? -11.122 10.215 4.352 1.00 94.38 91 ASP A CA 1
ATOM 704 C C . ASP A 1 91 ? -10.186 9.480 3.363 1.00 94.38 91 ASP A C 1
ATOM 706 O O . ASP A 1 91 ? -10.510 8.380 2.902 1.00 94.38 91 ASP A O 1
ATOM 710 N N . SER A 1 92 ? -9.019 10.062 3.057 1.00 95.56 92 SER A N 1
ATOM 711 C CA . SER A 1 92 ? -7.933 9.427 2.290 1.00 95.56 92 SER A CA 1
ATOM 712 C C . SER A 1 92 ? -6.632 9.383 3.092 1.00 95.56 92 SER A C 1
ATOM 714 O O . SER A 1 92 ? -6.322 10.320 3.821 1.00 95.56 92 SER A O 1
ATOM 716 N N . TYR A 1 93 ? -5.851 8.318 2.932 1.00 97.31 93 TYR A N 1
ATOM 717 C CA . TYR A 1 93 ? -4.566 8.108 3.602 1.00 97.31 93 TYR A CA 1
ATOM 718 C C . TYR A 1 93 ? -3.511 7.752 2.555 1.00 97.31 93 TYR A C 1
ATOM 720 O O . TYR A 1 93 ? -3.555 6.655 2.001 1.00 97.31 93 TYR A O 1
ATOM 728 N N . VAL A 1 94 ? -2.583 8.667 2.263 1.00 96.94 94 VAL A N 1
ATOM 729 C CA . VAL A 1 94 ? -1.546 8.485 1.231 1.00 96.94 94 VAL A CA 1
ATOM 730 C C . VAL A 1 94 ? -0.280 7.896 1.855 1.00 96.94 94 VAL A C 1
ATOM 732 O O . VAL A 1 94 ? 0.340 8.515 2.716 1.00 96.94 94 VAL A O 1
ATOM 735 N N . PHE A 1 95 ? 0.119 6.702 1.411 1.00 96.94 95 PHE A N 1
ATOM 736 C CA . PHE A 1 95 ? 1.289 5.976 1.927 1.00 96.94 95 PHE A CA 1
ATOM 737 C C . PHE A 1 95 ? 2.542 6.143 1.064 1.00 96.94 95 PHE A C 1
ATOM 739 O O . PHE A 1 95 ? 3.664 6.000 1.550 1.00 96.94 95 PHE A O 1
ATOM 746 N N . LEU A 1 96 ? 2.352 6.409 -0.228 1.00 95.69 96 LEU A N 1
ATOM 747 C CA . LEU A 1 96 ? 3.415 6.634 -1.198 1.00 95.69 96 LEU A CA 1
ATOM 748 C C . LEU A 1 96 ? 2.881 7.572 -2.280 1.00 95.69 96 LEU A C 1
ATOM 750 O O . LEU A 1 96 ? 1.812 7.316 -2.821 1.00 95.69 96 LEU A O 1
ATOM 754 N N . ASP A 1 97 ? 3.636 8.617 -2.600 1.00 95.19 97 ASP A N 1
ATOM 755 C CA . ASP A 1 97 ? 3.404 9.505 -3.742 1.00 95.19 97 ASP A CA 1
ATOM 756 C C . ASP A 1 97 ? 4.775 9.893 -4.317 1.00 95.19 97 ASP A C 1
ATOM 758 O O . ASP A 1 97 ? 5.437 10.815 -3.841 1.00 95.19 97 ASP A O 1
ATOM 762 N N . GLU A 1 98 ? 5.293 9.085 -5.247 1.00 93.69 98 GLU A N 1
ATOM 763 C CA . GLU A 1 98 ? 6.684 9.191 -5.703 1.00 93.69 98 GLU A CA 1
ATOM 764 C C . GLU A 1 98 ? 6.867 8.854 -7.192 1.00 93.69 98 GLU A C 1
ATOM 766 O O . GLU A 1 98 ? 6.235 7.955 -7.750 1.00 93.69 98 GLU A O 1
ATOM 771 N N . THR A 1 99 ? 7.820 9.536 -7.839 1.00 91.81 99 THR A N 1
ATOM 772 C CA . THR A 1 99 ? 8.326 9.154 -9.166 1.00 91.81 99 THR A CA 1
ATOM 773 C C . THR A 1 99 ? 9.425 8.093 -9.039 1.00 91.81 99 THR A C 1
ATOM 775 O O . THR A 1 99 ? 10.479 8.326 -8.444 1.00 91.81 99 THR A O 1
ATOM 778 N N . ILE A 1 100 ? 9.189 6.924 -9.630 1.00 90.62 100 ILE A N 1
ATOM 779 C CA . ILE A 1 100 ? 10.004 5.713 -9.556 1.00 90.62 100 ILE A CA 1
ATOM 780 C C . ILE A 1 100 ? 10.362 5.270 -10.979 1.00 90.62 100 ILE A C 1
ATOM 782 O O . ILE A 1 100 ? 9.510 4.856 -11.756 1.00 90.62 100 ILE A O 1
ATOM 786 N N . GLN A 1 101 ? 11.653 5.331 -11.313 1.00 83.81 101 GLN A N 1
ATOM 787 C CA . GLN A 1 101 ? 12.142 5.005 -12.662 1.00 83.81 101 GLN A CA 1
ATOM 788 C C . GLN A 1 101 ? 12.284 3.495 -12.908 1.00 83.81 101 GLN A C 1
ATOM 790 O O . GLN A 1 101 ? 12.153 3.023 -14.031 1.00 83.81 101 GLN A O 1
ATOM 795 N N . LEU A 1 102 ? 12.622 2.729 -11.864 1.00 87.12 102 LEU A N 1
ATOM 796 C CA . LEU A 1 102 ? 12.914 1.299 -11.964 1.00 87.12 102 LEU A CA 1
ATOM 797 C C . LEU A 1 102 ? 12.399 0.556 -10.734 1.00 87.12 102 LEU A C 1
ATOM 799 O O . LEU A 1 102 ? 12.928 0.735 -9.633 1.00 87.12 102 LEU A O 1
ATOM 803 N N . GLY A 1 103 ? 11.427 -0.324 -10.964 1.00 89.12 103 GLY A N 1
ATOM 804 C CA . GLY A 1 103 ? 10.687 -1.041 -9.931 1.00 89.12 103 GLY A CA 1
ATOM 805 C C . GLY A 1 103 ? 9.232 -0.583 -9.854 1.00 89.12 103 GLY A C 1
ATOM 806 O O . GLY A 1 103 ? 8.864 0.426 -10.449 1.00 89.12 103 GLY A O 1
ATOM 807 N N . VAL A 1 104 ? 8.411 -1.358 -9.152 1.00 91.31 104 VAL A N 1
ATOM 808 C CA . VAL A 1 104 ? 6.981 -1.100 -8.951 1.00 91.31 104 VAL A CA 1
ATOM 809 C C . VAL A 1 104 ? 6.724 -1.267 -7.454 1.00 91.31 104 VAL A C 1
ATOM 811 O O . VAL A 1 104 ? 7.047 -2.332 -6.923 1.00 91.31 104 VAL A O 1
ATOM 814 N N . PRO A 1 105 ? 6.216 -0.242 -6.749 1.00 94.31 105 PRO A N 1
ATOM 815 C CA . PRO A 1 105 ? 5.836 -0.394 -5.356 1.00 94.31 105 PRO A CA 1
ATOM 816 C C . PRO A 1 105 ? 4.578 -1.263 -5.250 1.00 94.31 105 PRO A C 1
ATOM 818 O O . PRO A 1 105 ? 3.680 -1.190 -6.088 1.00 94.31 105 PRO A O 1
ATOM 821 N N . GLU A 1 106 ? 4.508 -2.079 -4.205 1.00 94.00 106 GLU A N 1
ATOM 822 C CA . GLU A 1 106 ? 3.374 -2.965 -3.933 1.00 94.00 106 GLU A CA 1
ATOM 823 C C . GLU A 1 106 ? 2.777 -2.648 -2.560 1.00 94.00 106 GLU A C 1
ATOM 825 O O . GLU A 1 106 ? 3.493 -2.215 -1.654 1.00 94.00 106 GLU A O 1
ATOM 830 N N . ALA A 1 107 ? 1.480 -2.906 -2.394 1.00 96.75 107 ALA A N 1
ATOM 831 C CA . ALA A 1 107 ? 0.776 -2.728 -1.133 1.00 96.75 107 ALA A CA 1
ATOM 832 C C . ALA A 1 107 ? -0.087 -3.949 -0.798 1.00 96.75 107 ALA A C 1
ATOM 834 O O . ALA A 1 107 ? -0.779 -4.482 -1.666 1.00 96.75 107 ALA A O 1
ATOM 835 N N . ASP A 1 108 ? -0.077 -4.349 0.470 1.00 97.12 108 ASP A N 1
ATOM 836 C CA . ASP A 1 108 ? -0.940 -5.394 1.021 1.00 97.12 108 ASP A CA 1
ATOM 837 C C . ASP A 1 108 ? -1.719 -4.856 2.217 1.00 97.12 108 ASP A C 1
ATOM 839 O O . ASP A 1 108 ? -1.204 -4.041 2.980 1.00 97.12 108 ASP A O 1
ATOM 843 N N . VAL A 1 109 ? -2.935 -5.366 2.415 1.00 98.38 109 VAL A N 1
ATOM 844 C CA . VAL A 1 109 ? -3.774 -5.074 3.582 1.00 98.38 109 VAL A CA 1
ATOM 845 C C . VAL A 1 109 ? -4.155 -6.366 4.296 1.00 98.38 109 VAL A C 1
ATOM 847 O O . VAL A 1 109 ? -4.512 -7.361 3.662 1.00 98.38 109 VAL A O 1
ATOM 850 N N . TRP A 1 110 ? -4.069 -6.361 5.623 1.00 98.25 110 TRP A N 1
ATOM 851 C CA . TRP A 1 110 ? -4.460 -7.481 6.477 1.00 98.25 110 TRP A CA 1
ATOM 852 C C . TRP A 1 110 ? -4.892 -6.986 7.864 1.00 98.25 110 TRP A C 1
ATOM 854 O O . TRP A 1 110 ? -4.770 -5.806 8.186 1.00 98.25 110 TRP A O 1
ATOM 864 N N . VAL A 1 111 ? -5.448 -7.889 8.674 1.00 98.12 111 VAL A N 1
ATOM 865 C CA . VAL A 1 111 ? -5.886 -7.609 10.049 1.00 98.12 111 VAL A CA 1
ATOM 866 C C . VAL A 1 111 ? -5.225 -8.615 10.992 1.00 98.12 111 VAL A C 1
ATOM 868 O O . VAL A 1 111 ? -5.173 -9.805 10.669 1.00 98.12 111 VAL A O 1
ATOM 871 N N . ASP A 1 112 ? -4.694 -8.142 12.121 1.00 97.75 112 ASP A N 1
ATOM 872 C CA . ASP A 1 112 ? -3.984 -8.969 13.108 1.00 97.75 112 ASP A CA 1
ATOM 873 C C . ASP A 1 112 ? -4.925 -9.713 14.086 1.00 97.75 112 ASP A C 1
ATOM 875 O O . ASP A 1 112 ? -6.154 -9.637 14.000 1.00 97.75 112 ASP A O 1
ATOM 879 N N . ASP A 1 113 ? -4.355 -10.463 15.039 1.00 97.50 113 ASP A N 1
ATOM 880 C CA . ASP A 1 113 ? -5.129 -11.179 16.065 1.00 97.50 113 ASP A CA 1
ATOM 881 C C . ASP A 1 113 ? -5.693 -10.269 17.177 1.00 97.50 113 ASP A C 1
ATOM 883 O O . ASP A 1 113 ? -6.498 -10.721 17.997 1.00 97.50 113 ASP A O 1
ATOM 887 N N . GLN A 1 114 ? -5.326 -8.984 17.168 1.00 97.06 114 GLN A N 1
ATOM 888 C CA . GLN A 1 114 ? -5.859 -7.913 18.011 1.00 97.06 114 GLN A CA 1
ATOM 889 C C . GLN A 1 114 ? -6.959 -7.101 17.304 1.00 97.06 114 GLN A C 1
ATOM 891 O O . GLN A 1 114 ? -7.496 -6.170 17.902 1.00 97.06 114 GLN A O 1
ATOM 896 N N . ASN A 1 115 ? -7.322 -7.475 16.069 1.00 96.44 115 ASN A N 1
ATOM 897 C CA . ASN A 1 115 ? -8.227 -6.750 15.177 1.00 96.44 115 ASN A CA 1
ATOM 898 C C . ASN A 1 115 ? -7.719 -5.345 14.796 1.00 96.44 115 ASN A C 1
ATOM 900 O O . ASN A 1 115 ? -8.515 -4.427 14.645 1.00 96.44 115 ASN A O 1
ATOM 904 N N . LYS A 1 116 ? -6.410 -5.161 14.619 1.00 97.69 116 LYS A N 1
ATOM 905 C CA . LYS A 1 116 ? -5.829 -3.949 14.030 1.00 97.69 116 LYS A CA 1
ATOM 906 C C . LYS A 1 116 ? -5.639 -4.127 12.536 1.00 97.69 116 LYS A C 1
ATOM 908 O O . LYS A 1 116 ? -5.167 -5.174 12.094 1.00 97.69 116 LYS A O 1
ATOM 913 N N . MET A 1 117 ? -5.976 -3.103 11.761 1.00 98.50 117 MET A N 1
ATOM 914 C CA . MET A 1 117 ? -5.669 -3.060 10.334 1.00 98.50 117 MET A CA 1
ATOM 915 C C . MET A 1 117 ? -4.203 -2.682 10.106 1.00 98.50 117 MET A C 1
ATOM 917 O O . MET A 1 117 ? -3.721 -1.685 10.640 1.00 98.50 117 MET A O 1
ATOM 921 N N . HIS A 1 118 ? -3.540 -3.458 9.255 1.00 98.50 118 HIS A N 1
ATOM 922 C CA . HIS A 1 118 ? -2.195 -3.218 8.752 1.00 98.50 118 HIS A CA 1
ATOM 923 C C . HIS A 1 118 ? -2.243 -2.960 7.247 1.00 98.50 118 HIS A C 1
ATOM 925 O O . HIS A 1 118 ? -2.883 -3.715 6.509 1.00 98.50 118 HIS A O 1
ATOM 931 N N . ILE A 1 119 ? -1.521 -1.940 6.788 1.00 98.50 119 ILE A N 1
ATOM 932 C CA . ILE A 1 119 ? -1.209 -1.715 5.375 1.00 98.50 119 ILE A CA 1
ATOM 933 C C . ILE A 1 119 ? 0.310 -1.728 5.226 1.00 98.50 119 ILE A C 1
ATOM 935 O O . ILE A 1 119 ? 1.008 -0.907 5.809 1.00 98.50 119 ILE A O 1
ATOM 939 N N . VAL A 1 120 ? 0.840 -2.668 4.448 1.00 98.19 120 VAL A N 1
ATOM 940 C CA . VAL A 1 120 ? 2.286 -2.824 4.249 1.00 98.19 120 VAL A CA 1
ATOM 941 C C . VAL A 1 120 ? 2.656 -2.328 2.863 1.00 98.19 120 VAL A C 1
ATOM 943 O O . VAL A 1 120 ? 2.194 -2.892 1.873 1.00 98.19 120 VAL A O 1
ATOM 946 N N . ILE A 1 121 ? 3.536 -1.329 2.786 1.00 97.56 121 ILE A N 1
ATOM 947 C CA . ILE A 1 121 ? 4.118 -0.859 1.524 1.00 97.56 121 ILE A CA 1
ATOM 948 C C . ILE A 1 121 ? 5.477 -1.520 1.312 1.00 97.56 121 ILE A C 1
ATOM 950 O O . ILE A 1 121 ? 6.387 -1.370 2.127 1.00 97.56 121 ILE A O 1
ATOM 954 N N . ARG A 1 122 ? 5.639 -2.217 0.183 1.00 95.06 122 ARG A N 1
ATOM 955 C CA . ARG A 1 122 ? 6.943 -2.628 -0.349 1.00 95.06 122 ARG A CA 1
ATOM 956 C C . ARG A 1 122 ? 7.394 -1.615 -1.389 1.00 95.06 122 ARG A C 1
ATOM 958 O O . ARG A 1 122 ? 6.952 -1.630 -2.533 1.00 95.06 122 ARG A O 1
ATOM 965 N N . ASP A 1 123 ? 8.327 -0.765 -0.996 1.00 93.56 123 ASP A N 1
ATOM 966 C CA . ASP A 1 123 ? 9.025 0.169 -1.868 1.00 93.56 123 ASP A CA 1
ATOM 967 C C . ASP A 1 123 ? 10.179 -0.567 -2.577 1.00 93.56 123 ASP A C 1
ATOM 969 O O . ASP A 1 123 ? 11.320 -0.611 -2.098 1.00 93.56 123 ASP A O 1
ATOM 973 N N . VAL A 1 124 ? 9.840 -1.235 -3.687 1.00 88.25 124 VAL A N 1
ATOM 974 C CA . VAL A 1 124 ? 10.740 -2.105 -4.460 1.00 88.25 124 VAL A CA 1
ATOM 975 C C . VAL A 1 124 ? 11.337 -1.346 -5.642 1.00 88.25 124 VAL A C 1
ATOM 977 O O . VAL A 1 124 ? 10.696 -1.194 -6.679 1.00 88.25 124 VAL A O 1
ATOM 980 N N . ARG A 1 125 ? 12.595 -0.910 -5.518 1.00 89.00 125 ARG A N 1
ATOM 981 C CA . ARG A 1 125 ? 13.355 -0.231 -6.583 1.00 89.00 125 ARG A CA 1
ATOM 982 C C . ARG A 1 125 ? 14.682 -0.936 -6.837 1.00 89.00 125 ARG A C 1
ATOM 984 O O . ARG A 1 125 ? 15.234 -1.580 -5.950 1.00 89.00 125 ARG A O 1
ATOM 991 N N . THR A 1 126 ? 15.288 -0.760 -8.011 1.00 80.88 126 THR A N 1
ATOM 992 C CA . THR A 1 126 ? 16.602 -1.383 -8.296 1.00 80.88 126 THR A CA 1
ATOM 993 C C . THR A 1 126 ? 17.670 -1.039 -7.247 1.00 80.88 126 THR A C 1
ATOM 995 O O . THR A 1 126 ? 18.467 -1.908 -6.903 1.00 80.88 126 THR A O 1
ATOM 998 N N . ALA A 1 127 ? 17.649 0.186 -6.703 1.00 85.75 127 ALA A N 1
ATOM 999 C CA . ALA A 1 127 ? 18.606 0.683 -5.706 1.00 85.75 127 ALA A CA 1
ATOM 1000 C C . ALA A 1 127 ? 18.112 0.646 -4.238 1.00 85.75 127 ALA A C 1
ATOM 1002 O O . ALA A 1 127 ? 18.848 1.058 -3.333 1.00 85.75 127 ALA A O 1
ATOM 1003 N N . ARG A 1 128 ? 16.866 0.209 -3.991 1.00 89.50 128 ARG A N 1
ATOM 1004 C CA . ARG A 1 128 ? 16.204 0.279 -2.679 1.00 89.50 128 ARG A CA 1
ATOM 1005 C C . ARG A 1 128 ? 15.219 -0.869 -2.482 1.00 89.50 128 ARG A C 1
ATOM 1007 O O . ARG A 1 128 ? 14.407 -1.141 -3.354 1.00 89.50 128 ARG A O 1
ATOM 1014 N N . TYR A 1 129 ? 15.231 -1.480 -1.309 1.00 92.31 129 TYR A N 1
ATOM 1015 C CA . TYR A 1 129 ? 14.135 -2.330 -0.857 1.00 92.31 129 TYR A CA 1
ATOM 1016 C C . TYR A 1 129 ? 13.775 -1.872 0.547 1.00 92.31 129 TYR A C 1
ATOM 1018 O O . TYR A 1 129 ? 14.524 -2.129 1.489 1.00 92.31 129 TYR A O 1
ATOM 1026 N N . ARG A 1 130 ? 12.673 -1.132 0.666 1.00 94.81 130 ARG A N 1
ATOM 1027 C CA . ARG A 1 130 ? 12.111 -0.704 1.948 1.00 94.81 130 ARG A CA 1
ATOM 1028 C C . ARG A 1 130 ? 10.742 -1.351 2.117 1.00 94.81 130 ARG A C 1
ATOM 1030 O O . ARG A 1 130 ? 9.980 -1.447 1.159 1.00 94.81 130 ARG A O 1
ATOM 1037 N N . VAL A 1 131 ? 10.456 -1.820 3.322 1.00 96.00 131 VAL A N 1
ATOM 1038 C CA . VAL A 1 131 ? 9.158 -2.359 3.710 1.00 96.00 131 VAL A CA 1
ATOM 1039 C C . VAL A 1 131 ? 8.710 -1.596 4.944 1.00 96.00 131 VAL A C 1
ATOM 1041 O O . VAL A 1 131 ? 9.382 -1.657 5.975 1.00 96.00 131 VAL A O 1
ATOM 1044 N N . THR A 1 132 ? 7.595 -0.886 4.825 1.00 97.62 132 THR A N 1
ATOM 1045 C CA . THR A 1 132 ? 7.014 -0.071 5.895 1.00 97.62 132 THR A CA 1
ATOM 1046 C C . THR A 1 132 ? 5.645 -0.651 6.238 1.00 97.62 132 THR A C 1
ATOM 1048 O O . THR A 1 132 ? 4.811 -0.815 5.347 1.00 97.62 132 THR A O 1
ATOM 1051 N N . ASP A 1 133 ? 5.433 -1.007 7.503 1.00 98.25 133 ASP A N 1
ATOM 1052 C CA . ASP A 1 133 ? 4.152 -1.492 8.027 1.00 98.25 133 ASP A CA 1
ATOM 1053 C C . ASP A 1 133 ? 3.411 -0.331 8.693 1.00 98.25 133 ASP A C 1
ATOM 1055 O O . ASP A 1 133 ? 3.946 0.302 9.603 1.00 98.25 133 ASP A O 1
ATOM 1059 N N . PHE A 1 134 ? 2.208 -0.029 8.211 1.00 98.44 134 PHE A N 1
ATOM 1060 C CA . PHE A 1 134 ? 1.351 1.042 8.698 1.00 98.44 134 PHE A CA 1
ATOM 1061 C C . PHE A 1 134 ? 0.177 0.453 9.474 1.00 98.44 134 PHE A C 1
ATOM 1063 O O . PHE A 1 134 ? -0.726 -0.147 8.890 1.00 98.44 134 PHE A O 1
ATOM 1070 N N . VAL A 1 135 ? 0.165 0.664 10.789 1.00 98.31 135 VAL A N 1
ATOM 1071 C CA . VAL A 1 135 ? -0.898 0.179 11.680 1.00 98.31 135 VAL A CA 1
ATOM 1072 C C . VAL A 1 135 ? -1.934 1.278 11.885 1.00 98.31 135 VAL A C 1
ATOM 1074 O O . VAL A 1 135 ? -1.570 2.399 12.240 1.00 98.31 135 VAL A O 1
ATOM 1077 N N . PHE A 1 136 ? -3.213 0.972 11.678 1.00 98.00 136 PHE A N 1
ATOM 1078 C CA . PHE A 1 136 ? -4.296 1.927 11.902 1.00 98.00 136 PHE A CA 1
ATOM 1079 C C . PHE A 1 136 ? -4.616 2.086 13.394 1.00 98.00 136 PHE A C 1
ATOM 1081 O O . PHE A 1 136 ? -4.852 1.108 14.106 1.00 98.00 136 PHE A O 1
ATOM 1088 N N . ASP A 1 137 ? -4.665 3.335 13.842 1.00 95.88 137 ASP A N 1
ATOM 1089 C CA . ASP A 1 137 ? -5.225 3.773 15.114 1.00 95.88 137 ASP A CA 1
ATOM 1090 C C . ASP A 1 137 ? -6.624 4.348 14.850 1.00 95.88 137 ASP A C 1
ATOM 1092 O O . ASP A 1 137 ? -6.768 5.414 14.240 1.00 95.88 137 ASP A O 1
ATOM 1096 N N . SER A 1 138 ? -7.663 3.629 15.283 1.00 91.75 138 SER A N 1
ATOM 1097 C CA . SER A 1 138 ? -9.059 4.032 15.097 1.00 91.75 138 SER A CA 1
ATOM 1098 C C . SER A 1 138 ? -9.558 5.065 16.114 1.00 91.75 138 SER A C 1
ATOM 1100 O O . SER A 1 138 ? -10.589 5.692 15.861 1.00 91.75 138 SER A O 1
ATOM 1102 N N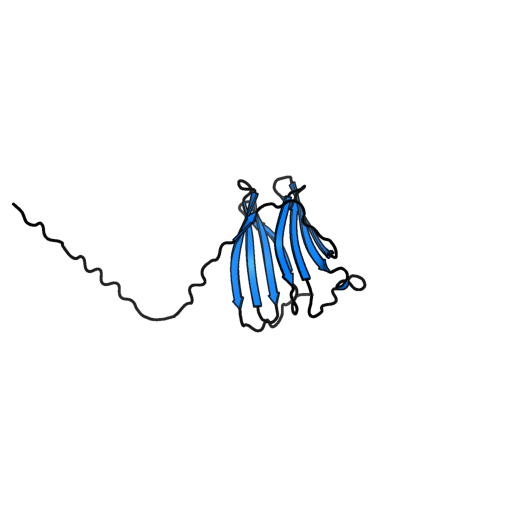 . GLU A 1 139 ? -8.836 5.311 17.216 1.00 91.69 139 GLU A N 1
ATOM 1103 C CA . GLU A 1 139 ? -9.163 6.392 18.157 1.00 91.69 139 GLU A CA 1
ATOM 1104 C C . GLU A 1 139 ? -8.729 7.749 17.582 1.00 91.69 139 GLU A C 1
ATOM 1106 O O . GLU A 1 139 ? -9.521 8.694 17.554 1.00 91.69 139 GLU A O 1
ATOM 1111 N N . GLU A 1 140 ? -7.503 7.827 17.058 1.00 92.31 140 GLU A N 1
ATOM 1112 C CA . GLU A 1 140 ? -6.937 9.048 16.464 1.00 92.31 140 GLU A CA 1
ATOM 1113 C C . GLU A 1 140 ? -7.236 9.192 14.956 1.00 92.31 140 GLU A C 1
ATOM 1115 O O . GLU A 1 140 ? -7.001 10.256 14.382 1.00 92.31 140 GLU A O 1
ATOM 1120 N N . LYS A 1 141 ? -7.767 8.145 14.300 1.00 93.38 141 LYS A N 1
ATOM 1121 C CA . LYS A 1 141 ? -7.933 8.045 12.833 1.00 93.38 141 LYS A CA 1
ATOM 1122 C C . LYS A 1 141 ? -6.629 8.324 12.075 1.00 93.38 141 LYS A C 1
ATOM 1124 O O . LYS A 1 141 ? -6.578 9.145 11.157 1.00 93.38 141 LYS A O 1
ATOM 1129 N N . THR A 1 142 ? -5.553 7.652 12.471 1.00 96.00 142 THR A N 1
ATOM 1130 C CA . THR A 1 142 ? -4.236 7.798 11.831 1.00 96.00 142 THR A CA 1
ATOM 1131 C C . THR A 1 142 ? -3.617 6.443 11.539 1.00 96.00 142 THR A C 1
ATOM 1133 O O . THR A 1 142 ? -3.942 5.454 12.186 1.00 96.00 142 THR A O 1
ATOM 1136 N N . PHE A 1 143 ? -2.706 6.386 10.575 1.00 97.81 143 PHE A N 1
ATOM 1137 C CA . PHE A 1 143 ? -1.807 5.249 10.421 1.00 97.81 143 PHE A CA 1
ATOM 1138 C C . PHE A 1 143 ? -0.442 5.587 11.015 1.00 97.81 143 PHE A C 1
ATOM 1140 O O . PHE A 1 143 ? 0.115 6.649 10.736 1.00 97.81 143 PHE A O 1
ATOM 1147 N N . ILE A 1 144 ? 0.121 4.664 11.791 1.00 97.25 144 ILE A N 1
ATOM 1148 C CA . ILE A 1 144 ? 1.473 4.761 12.343 1.00 97.25 144 ILE A CA 1
ATOM 1149 C C . ILE A 1 144 ? 2.362 3.793 11.563 1.00 97.25 144 ILE A C 1
ATOM 1151 O O . ILE A 1 144 ? 2.234 2.577 11.694 1.00 97.25 144 ILE A O 1
ATOM 1155 N N . GLY A 1 14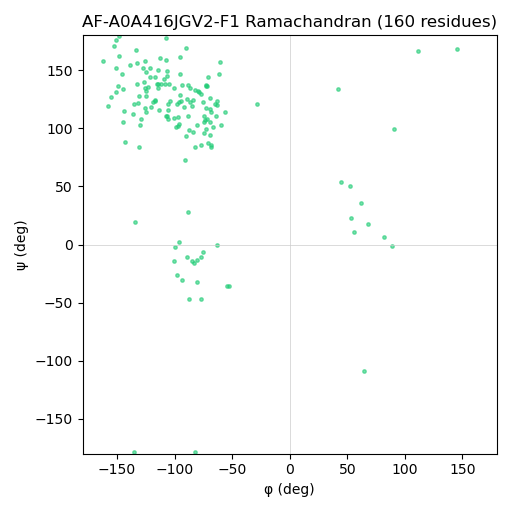5 ? 3.230 4.349 10.722 1.00 96.75 145 GLY A N 1
ATOM 1156 C CA . GLY A 1 145 ? 4.193 3.627 9.899 1.00 96.75 145 GLY A CA 1
ATOM 1157 C C . GLY A 1 145 ? 5.499 3.339 10.624 1.00 96.75 145 GLY A C 1
ATOM 1158 O O . GLY A 1 145 ? 6.074 4.248 11.225 1.00 96.75 145 GLY A O 1
ATOM 1159 N N . THR A 1 146 ? 5.990 2.109 10.490 1.00 96.50 146 THR A N 1
ATOM 1160 C CA . THR A 1 146 ? 7.298 1.651 10.973 1.00 96.50 146 THR A CA 1
ATOM 1161 C C . THR A 1 146 ? 8.037 0.913 9.856 1.00 96.50 146 THR A C 1
ATOM 1163 O O . THR A 1 146 ? 7.506 -0.029 9.266 1.00 96.50 146 THR A O 1
ATOM 1166 N N . ASP A 1 147 ? 9.284 1.299 9.576 1.00 95.00 147 ASP A N 1
ATOM 1167 C CA . ASP A 1 147 ? 10.161 0.564 8.655 1.00 95.00 147 ASP A CA 1
ATOM 1168 C C . ASP A 1 147 ? 10.568 -0.790 9.271 1.00 95.00 147 ASP A C 1
ATOM 1170 O O . ASP A 1 147 ? 11.422 -0.860 10.154 1.00 95.00 147 ASP A O 1
ATOM 1174 N N . VAL A 1 148 ? 9.986 -1.888 8.778 1.00 94.69 148 VAL A N 1
ATOM 1175 C CA . VAL A 1 148 ? 10.344 -3.263 9.188 1.00 94.69 148 VAL A CA 1
ATOM 1176 C C . VAL A 1 148 ? 11.563 -3.803 8.429 1.00 94.69 148 VAL A C 1
ATOM 1178 O O . VAL A 1 148 ? 12.166 -4.801 8.831 1.00 94.69 148 VAL A O 1
ATOM 1181 N N . LEU A 1 149 ? 11.935 -3.153 7.322 1.00 92.31 149 LEU A N 1
ATOM 1182 C CA . LEU A 1 149 ? 13.170 -3.380 6.573 1.00 92.31 149 LEU A CA 1
ATOM 1183 C C . LEU A 1 149 ? 13.512 -2.104 5.793 1.00 92.31 149 LEU A C 1
ATOM 1185 O O . LEU A 1 149 ? 12.682 -1.645 5.017 1.00 92.31 149 LEU A O 1
ATOM 1189 N N . SER A 1 150 ? 14.730 -1.565 5.925 1.00 92.38 150 SER A N 1
ATOM 1190 C CA . SER A 1 150 ? 15.150 -0.353 5.194 1.00 92.38 150 SER A CA 1
ATOM 1191 C C . SER A 1 150 ? 16.512 -0.534 4.503 1.00 92.38 150 SER A C 1
ATOM 1193 O O . SER A 1 150 ? 17.576 -0.213 5.031 1.00 92.38 150 SER A O 1
ATOM 1195 N N . GLY A 1 151 ? 16.496 -1.127 3.304 1.00 89.19 151 GLY A N 1
ATOM 1196 C CA . GLY A 1 151 ? 17.689 -1.417 2.506 1.00 89.19 151 GLY A CA 1
ATOM 1197 C C . GLY A 1 151 ? 17.961 -0.357 1.439 1.00 89.19 151 GLY A C 1
ATOM 1198 O O . GLY A 1 151 ? 17.271 -0.314 0.422 1.00 89.19 151 GLY A O 1
ATOM 1199 N N . GLU A 1 152 ? 19.016 0.441 1.618 1.00 88.69 152 GLU A N 1
ATOM 1200 C CA . GLU A 1 152 ? 19.471 1.458 0.655 1.00 88.69 152 GLU A CA 1
ATOM 1201 C C . GLU A 1 152 ? 20.847 1.137 0.056 1.00 88.69 152 GLU A C 1
ATOM 1203 O O . GLU A 1 152 ? 21.697 0.520 0.701 1.00 88.69 152 GLU A O 1
ATOM 1208 N N . GLY A 1 153 ? 21.089 1.578 -1.185 1.00 87.56 153 GLY A N 1
ATOM 1209 C CA . GLY A 1 153 ? 22.363 1.349 -1.883 1.00 87.56 153 GLY A CA 1
ATOM 1210 C C . GLY A 1 153 ? 22.609 -0.122 -2.242 1.00 87.56 153 GLY A C 1
ATOM 1211 O O . GLY A 1 153 ? 23.745 -0.524 -2.501 1.00 87.56 153 GLY A O 1
ATOM 1212 N N . ILE A 1 154 ? 21.546 -0.926 -2.230 1.00 87.56 154 ILE A N 1
ATOM 1213 C CA . ILE A 1 154 ? 21.550 -2.341 -2.597 1.00 87.56 154 ILE A CA 1
ATOM 1214 C C . ILE A 1 154 ? 21.269 -2.508 -4.095 1.00 87.56 154 ILE A C 1
ATOM 1216 O O . ILE A 1 154 ? 20.837 -1.570 -4.752 1.00 87.56 154 ILE A O 1
ATOM 1220 N N . ASN A 1 155 ? 21.451 -3.719 -4.624 1.00 85.81 155 ASN A N 1
ATOM 1221 C CA . ASN A 1 155 ? 20.841 -4.108 -5.897 1.00 85.81 155 ASN A CA 1
ATOM 1222 C C . ASN A 1 155 ? 19.702 -5.083 -5.596 1.00 85.81 155 ASN A C 1
ATOM 1224 O O . ASN A 1 155 ? 19.963 -6.207 -5.161 1.00 85.81 155 ASN A O 1
ATOM 1228 N N . TYR A 1 156 ? 18.456 -4.663 -5.805 1.00 84.19 156 TYR A N 1
ATOM 1229 C CA . TYR A 1 156 ? 17.315 -5.568 -5.706 1.00 84.19 156 TYR A CA 1
ATOM 1230 C C . TYR A 1 156 ? 17.343 -6.573 -6.868 1.00 84.19 156 TYR A C 1
ATOM 1232 O O . TYR A 1 156 ? 17.440 -6.183 -8.031 1.00 84.19 156 TYR A O 1
ATOM 1240 N N . ILE A 1 157 ? 17.294 -7.871 -6.551 1.00 86.06 157 ILE A N 1
ATOM 1241 C CA . ILE A 1 157 ? 17.493 -8.955 -7.532 1.00 86.06 157 ILE A CA 1
ATOM 1242 C C . ILE A 1 157 ? 16.170 -9.466 -8.124 1.00 86.06 157 ILE A C 1
ATOM 1244 O O . ILE A 1 157 ? 16.153 -9.909 -9.270 1.00 86.06 157 ILE A O 1
ATOM 1248 N N . GLY A 1 158 ? 15.072 -9.412 -7.364 1.00 82.25 158 GLY A N 1
ATOM 1249 C CA . GLY A 1 158 ? 13.754 -9.884 -7.793 1.00 82.25 158 GLY A CA 1
ATOM 1250 C C . GLY A 1 158 ? 12.927 -10.509 -6.666 1.00 82.25 158 GLY A C 1
ATOM 1251 O O . GLY A 1 158 ? 13.447 -10.822 -5.593 1.00 82.25 158 GLY A O 1
ATOM 1252 N N . THR A 1 159 ? 11.644 -10.730 -6.952 1.00 84.88 159 THR A N 1
ATOM 1253 C CA . THR A 1 159 ? 10.701 -11.508 -6.132 1.00 84.88 159 THR A CA 1
ATOM 1254 C C . THR A 1 159 ? 10.302 -12.792 -6.864 1.00 84.88 159 THR A C 1
ATOM 1256 O O . THR A 1 159 ? 10.422 -12.892 -8.085 1.00 84.88 159 THR A O 1
ATOM 1259 N N . THR A 1 160 ? 9.795 -13.782 -6.132 1.00 82.38 160 THR A N 1
ATOM 1260 C CA . THR A 1 160 ? 9.096 -14.936 -6.710 1.00 82.38 160 THR A CA 1
ATOM 1261 C C . THR A 1 160 ? 7.595 -14.644 -6.786 1.00 82.38 160 THR A C 1
ATOM 1263 O O . THR A 1 160 ? 6.818 -15.182 -5.998 1.00 82.38 160 THR A O 1
ATOM 1266 N N . GLY A 1 161 ? 7.211 -13.770 -7.720 1.00 71.06 161 GLY A N 1
ATOM 1267 C CA . GLY A 1 161 ? 5.824 -13.446 -8.083 1.00 71.06 161 GLY A CA 1
ATOM 1268 C C . GLY A 1 161 ? 5.425 -14.028 -9.447 1.00 71.06 161 GLY A C 1
ATOM 1269 O O . GLY A 1 161 ? 6.246 -14.667 -10.111 1.00 71.06 161 GLY A O 1
ATOM 1270 N N . LYS A 1 162 ? 4.164 -13.834 -9.847 1.00 51.16 162 LYS A N 1
ATOM 1271 C CA . LYS A 1 162 ? 3.627 -14.196 -11.170 1.00 51.16 162 LYS A CA 1
ATOM 1272 C C . LYS A 1 162 ? 3.252 -12.954 -11.956 1.00 51.16 162 LYS A C 1
ATOM 1274 O O . LYS A 1 162 ? 2.684 -12.056 -11.306 1.00 51.16 162 LYS A O 1
#

pLDDT: mean 83.03, std 20.36, range [32.59, 98.56]

Sequence (162 aa):
MKKHLMIVLLAASLVFTISGCQKQETEETVGIMAETKENLEGMALYSSCSFVYEDSEWELQTFVREDMLIDGELAMDDSGHFLIQAISGEDSYVFLDETIQLGVPEADVWVDDQNKMHIVIRDVRTARYRVTDFVFDSEEKTFIGTDVLSGEGINYIGTTGK

Mean predicted aligned error: 10.58 Å

Secondary structure (DSSP, 8-state):
----------------------------EEEEE-EE----TTEEEEEEEEEEETTEEEEEEEEEEGGGEETTEE---TT-EEEEEEEETTEEEEEEEEE-SS---EEEEEE-TT--EEEEEEEEETTEEEEEEEEEETTTTEEEEEEEEEEES---------

Radius of gyration: 22.97 Å; Cα contacts (8 Å, |Δi|>4): 295; chains: 1; bounding box: 52×42×82 Å

Foldseek 3Di:
DDDDDDDDDPPPPDDPPDDDPPPPPPFDKDKWAWDFDDDQVQKDWLDKDWDDAPNWTKMWTKIWGPVQQDVSDGNAAQFIWIWTWMDTDRTITTPDTDGARADDKDWDWDADPVRWIWIWIFPDGQFWTWIWIWTADPVRRITIITTPDTGGRDGDDDDPDD

Nearest PDB structures (foldseek):
  6byx-assembly2_B  TM=3.812E-01  e=3.436E-01  Alteromonas sp. LOR
  7drq-assembly2_B  TM=4.706E-01  e=2.215E+00  Catenovulum maritimum
  6byt-assembly1_A  TM=3.855E-01  e=1.073E+00  Alteromonas sp. LOR
  6byx-assembly1_A  TM=3.825E-01  e=9.186E-01  Alteromonas sp. LOR
  6byp-assembly1_A  TM=3.385E-01  e=1.390E+00  Alteromonas sp. LOR

Solvent-accessible surface area (backbone atoms only — not comparable to full-atom values): 9912 Å² total; per-residue (Å²): 130,89,88,85,82,87,83,80,84,79,83,78,81,78,80,80,78,89,76,78,90,70,77,80,76,75,81,63,69,45,79,40,57,65,38,74,67,78,88,59,83,70,49,32,82,73,49,73,51,78,50,75,58,95,98,36,63,35,36,43,38,34,32,28,39,49,89,31,50,56,99,81,42,84,54,84,44,85,71,35,39,39,37,34,33,39,39,43,92,64,39,24,36,74,81,43,79,48,74,40,56,50,62,66,70,46,75,49,76,51,67,54,98,84,72,40,46,36,41,36,40,36,47,40,27,47,51,27,46,33,32,34,42,25,40,51,39,83,87,80,51,30,31,48,26,37,61,80,40,80,42,71,86,43,77,60,88,79,78,97,77,134